Protein AF-A0A2E4PDM8-F1 (afdb_monomer_lite)

Sequence (137 aa):
MKTRAIQLFTAAFFLFAAHLYSQTIPKEELVFLTSSWEGERFEDGRPKISDDLVERAKHISVDDAWTVLKNEGYNNQFAGEWKMVNNNVVVGRAVTAMFMPSRPDVEKNIKDRGVNKQGRKGDPNSWPIDVLTTGDV

Radius of gyration: 21.05 Å; chains: 1; bounding box: 39×63×43 Å

Structure (mmCIF, N/CA/C/O backbone):
data_AF-A0A2E4PDM8-F1
#
_entry.id   AF-A0A2E4PDM8-F1
#
loop_
_atom_site.group_PDB
_atom_site.id
_atom_site.type_symbol
_atom_site.label_atom_id
_atom_site.label_alt_id
_atom_site.label_comp_id
_atom_site.label_asym_id
_atom_site.label_entity_id
_atom_site.label_seq_id
_atom_site.pdbx_PDB_ins_code
_atom_site.Cartn_x
_atom_site.Cartn_y
_atom_site.Cartn_z
_atom_site.occupancy
_atom_site.B_iso_or_equiv
_atom_site.auth_seq_id
_atom_site.auth_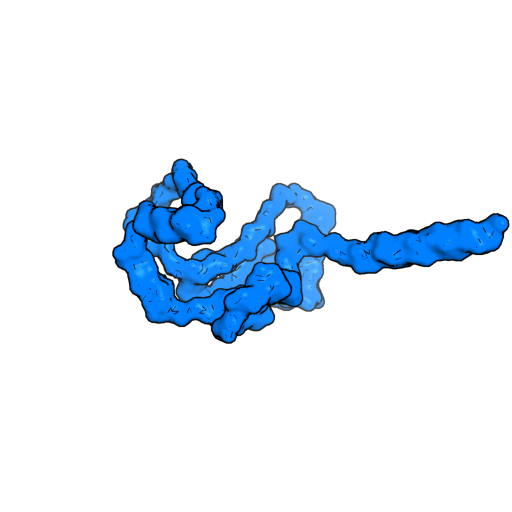comp_id
_atom_site.auth_asym_id
_atom_site.auth_atom_id
_atom_site.pdbx_PDB_model_num
ATOM 1 N N . MET A 1 1 ? 11.095 45.664 -21.773 1.00 60.66 1 MET A N 1
ATOM 2 C CA . MET A 1 1 ? 11.149 44.311 -22.386 1.00 60.66 1 MET A CA 1
ATOM 3 C C . MET A 1 1 ? 12.000 43.327 -21.582 1.00 60.66 1 MET A C 1
ATOM 5 O O . MET A 1 1 ? 11.502 42.250 -21.290 1.00 60.66 1 MET A O 1
ATOM 9 N N . LYS A 1 2 ? 13.222 43.687 -21.157 1.00 61.19 2 LYS A N 1
ATOM 10 C CA . LYS A 1 2 ? 14.133 42.786 -20.417 1.00 61.19 2 LYS A CA 1
ATOM 11 C C . LYS A 1 2 ? 13.565 42.244 -19.090 1.00 61.19 2 LYS A C 1
ATOM 13 O O . LYS A 1 2 ? 13.688 41.060 -18.819 1.00 61.19 2 LYS A O 1
ATOM 18 N N . THR A 1 3 ? 12.859 43.067 -18.314 1.00 65.81 3 THR A N 1
ATOM 19 C CA . THR A 1 3 ? 12.282 42.671 -17.012 1.00 65.81 3 THR A CA 1
ATOM 20 C C . THR A 1 3 ? 11.136 41.663 -17.137 1.00 65.81 3 THR A C 1
ATOM 22 O O . THR A 1 3 ? 11.065 40.726 -16.352 1.00 65.81 3 THR A O 1
ATOM 25 N N . ARG A 1 4 ? 10.285 41.798 -18.166 1.00 69.06 4 ARG A N 1
ATOM 26 C CA . ARG A 1 4 ? 9.209 40.830 -18.454 1.00 69.06 4 ARG A CA 1
ATOM 27 C C . ARG A 1 4 ? 9.766 39.488 -18.931 1.00 69.06 4 ARG A C 1
ATOM 29 O O . ARG A 1 4 ? 9.243 38.452 -18.550 1.00 69.06 4 ARG A O 1
ATOM 36 N N . ALA A 1 5 ? 10.841 39.506 -19.722 1.00 71.25 5 ALA A N 1
ATOM 37 C CA . ALA A 1 5 ? 11.514 38.288 -20.166 1.00 71.25 5 ALA A CA 1
ATOM 38 C C . ALA A 1 5 ? 12.150 37.524 -18.993 1.00 71.25 5 ALA A C 1
ATOM 40 O O . ALA A 1 5 ? 12.004 36.311 -18.919 1.00 71.25 5 ALA A O 1
ATOM 41 N N . ILE A 1 6 ? 12.777 38.230 -18.042 1.00 74.88 6 ILE A N 1
ATOM 42 C CA . ILE A 1 6 ? 13.327 37.619 -16.822 1.00 74.88 6 ILE A CA 1
ATOM 43 C C . ILE A 1 6 ? 12.203 37.022 -15.968 1.00 74.88 6 ILE A C 1
ATOM 45 O O . ILE A 1 6 ? 12.291 35.860 -15.606 1.00 74.88 6 ILE A O 1
ATOM 49 N N . GLN A 1 7 ? 11.114 37.761 -15.723 1.00 74.38 7 GLN A N 1
ATOM 50 C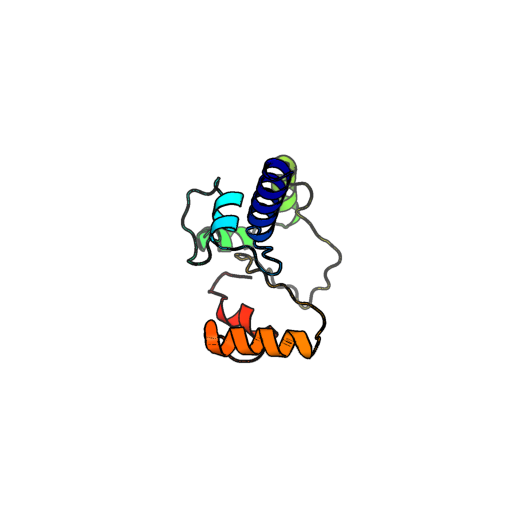 CA . GLN A 1 7 ? 9.966 37.257 -14.952 1.00 74.38 7 GLN A CA 1
ATOM 51 C C . GLN A 1 7 ? 9.333 36.002 -15.572 1.00 74.38 7 GLN A C 1
ATOM 53 O O . GLN A 1 7 ? 9.001 35.064 -14.850 1.00 74.38 7 GLN A O 1
ATOM 58 N N . LEU A 1 8 ? 9.207 35.958 -16.903 1.00 72.94 8 LEU A N 1
ATOM 59 C CA . LEU A 1 8 ? 8.714 34.781 -17.625 1.00 72.94 8 LEU A CA 1
ATOM 60 C C . LEU A 1 8 ? 9.682 33.594 -17.521 1.00 72.94 8 LEU A C 1
ATOM 62 O O . LEU A 1 8 ? 9.237 32.461 -17.355 1.00 72.94 8 LEU A O 1
ATOM 66 N N . PHE A 1 9 ? 10.992 33.844 -17.564 1.00 74.75 9 PHE A N 1
ATOM 67 C CA . PHE A 1 9 ? 12.011 32.803 -17.427 1.00 74.75 9 PHE A CA 1
ATOM 68 C C . PHE A 1 9 ? 12.046 32.218 -16.007 1.00 74.75 9 PHE A C 1
ATOM 70 O O . PHE A 1 9 ? 12.118 31.002 -15.840 1.00 74.75 9 PHE A O 1
ATOM 77 N N . THR A 1 10 ? 11.914 33.060 -14.977 1.00 73.00 10 THR A N 1
ATOM 78 C CA . THR A 1 10 ? 11.842 32.611 -13.580 1.00 73.00 10 THR A CA 1
AT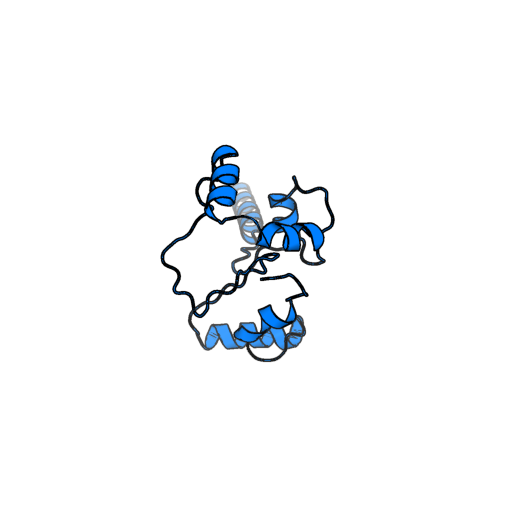OM 79 C C . THR A 1 10 ? 10.560 31.818 -13.313 1.00 73.00 10 THR A C 1
ATOM 81 O O . THR A 1 10 ? 10.618 30.768 -12.680 1.00 73.00 10 THR A O 1
ATOM 84 N N . ALA A 1 11 ? 9.409 32.258 -13.835 1.00 71.69 11 ALA A N 1
ATOM 85 C CA . ALA A 1 11 ? 8.147 31.522 -13.710 1.00 71.69 11 ALA A CA 1
ATOM 86 C C . ALA A 1 11 ? 8.199 30.146 -14.405 1.00 71.69 11 ALA A C 1
ATOM 88 O O . ALA A 1 11 ? 7.718 29.157 -13.855 1.00 71.69 11 ALA A O 1
ATOM 89 N N . ALA A 1 12 ? 8.840 30.061 -15.577 1.00 68.75 12 ALA A N 1
ATOM 90 C CA . ALA A 1 12 ? 9.055 28.796 -16.279 1.00 68.75 12 ALA A CA 1
ATOM 91 C C . ALA A 1 12 ? 9.978 27.836 -15.504 1.00 68.75 12 ALA A C 1
ATOM 93 O O . ALA A 1 12 ? 9.735 26.632 -15.500 1.00 68.75 12 ALA A O 1
ATOM 94 N N . PHE A 1 13 ? 10.992 28.355 -14.801 1.00 69.38 13 PHE A N 1
ATOM 95 C CA . PHE A 1 13 ? 11.878 27.548 -13.954 1.00 69.38 13 PHE A CA 1
ATOM 96 C C . PHE A 1 13 ? 11.140 26.930 -12.753 1.00 69.38 13 PHE A C 1
ATOM 98 O O . PHE A 1 13 ? 11.335 25.754 -12.453 1.00 69.38 13 PHE A O 1
ATOM 105 N N . PHE A 1 14 ? 10.230 27.676 -12.115 1.00 62.69 14 PHE A N 1
ATOM 106 C CA . PHE A 1 14 ? 9.394 27.145 -11.029 1.00 62.69 14 PHE A CA 1
ATOM 107 C C . PHE A 1 14 ? 8.376 26.099 -11.509 1.00 62.69 14 PHE A C 1
ATOM 109 O O . PHE A 1 14 ? 8.106 25.142 -10.787 1.00 62.69 14 PHE A O 1
ATOM 116 N N . LEU A 1 15 ? 7.857 26.226 -12.736 1.00 59.78 15 LEU A N 1
ATOM 117 C CA . LEU A 1 15 ? 6.967 25.223 -13.337 1.00 59.78 15 LEU A CA 1
ATOM 118 C C . LEU A 1 15 ? 7.698 23.923 -13.715 1.00 59.78 15 LEU A C 1
ATOM 120 O O . LEU A 1 15 ? 7.090 22.857 -13.687 1.00 59.78 15 LEU A O 1
ATOM 124 N N . PHE A 1 16 ? 8.998 23.987 -14.021 1.00 56.75 16 PHE A N 1
ATOM 125 C CA . PHE A 1 16 ? 9.810 22.807 -14.347 1.00 56.75 16 PHE A CA 1
ATOM 126 C C . PHE A 1 16 ? 10.259 22.006 -13.113 1.00 56.75 16 PHE A C 1
ATOM 128 O O . PHE A 1 16 ? 10.642 20.846 -13.239 1.00 56.75 16 PHE A O 1
ATOM 135 N N . ALA A 1 17 ? 10.207 22.605 -11.918 1.00 56.75 17 ALA A N 1
ATOM 136 C CA . ALA A 1 17 ? 10.580 21.946 -10.664 1.00 56.75 17 ALA A CA 1
ATOM 137 C C . ALA A 1 17 ? 9.471 21.040 -10.091 1.00 56.75 17 ALA A C 1
ATOM 139 O O . ALA A 1 17 ? 9.732 20.252 -9.177 1.00 56.75 17 ALA A O 1
ATOM 140 N N . ALA A 1 18 ? 8.248 21.121 -10.627 1.00 56.62 18 ALA A N 1
ATOM 141 C CA . ALA A 1 18 ? 7.137 20.272 -10.220 1.00 56.62 18 ALA A CA 1
ATOM 142 C C . ALA A 1 18 ? 7.354 18.838 -10.728 1.00 56.62 18 ALA A C 1
ATOM 144 O O . ALA A 1 18 ? 7.012 18.482 -11.856 1.00 56.62 18 ALA A O 1
ATOM 145 N N . HIS A 1 19 ? 7.942 18.000 -9.879 1.00 55.94 19 HIS A N 1
ATOM 146 C CA . HIS A 1 19 ? 8.023 16.566 -10.112 1.00 55.94 19 HIS A CA 1
ATOM 147 C C . HIS A 1 19 ? 6.609 15.984 -10.006 1.00 55.94 19 HIS A C 1
ATOM 149 O O . HIS A 1 19 ? 6.056 15.858 -8.917 1.00 55.94 19 HIS A O 1
ATOM 155 N N . LEU A 1 20 ? 6.001 15.645 -11.144 1.00 52.25 20 LEU A N 1
ATOM 156 C CA . LEU A 1 20 ? 4.755 14.885 -11.167 1.00 52.25 20 LEU A CA 1
ATOM 157 C C . LEU A 1 20 ? 5.066 13.418 -10.836 1.00 52.25 20 LEU A C 1
ATOM 159 O O . LEU A 1 20 ? 5.510 12.649 -11.692 1.00 52.25 20 LEU A O 1
ATOM 163 N N . TYR A 1 21 ? 4.833 13.021 -9.586 1.00 53.78 21 TYR A N 1
ATOM 164 C CA . TYR A 1 21 ? 4.900 11.625 -9.152 1.00 53.78 21 TYR A CA 1
ATOM 165 C C . TYR A 1 21 ? 3.635 10.895 -9.602 1.00 53.78 21 TYR A C 1
ATOM 167 O O . TYR A 1 21 ? 2.638 10.828 -8.896 1.00 53.78 21 TYR A O 1
ATOM 175 N N . SER A 1 22 ? 3.645 10.385 -10.831 1.00 53.41 22 SER A N 1
ATOM 176 C CA . SER A 1 22 ? 2.426 9.848 -11.447 1.00 53.41 22 SER A CA 1
ATOM 177 C C . SER A 1 22 ? 2.083 8.399 -11.068 1.00 53.41 22 SER A C 1
ATOM 179 O O . SER A 1 22 ? 1.080 7.906 -11.569 1.00 53.41 22 SER A O 1
ATOM 181 N N . GLN A 1 23 ? 2.865 7.669 -10.267 1.00 65.31 23 GLN A N 1
ATOM 182 C CA . GLN A 1 23 ? 2.658 6.208 -10.171 1.00 65.31 23 GLN A CA 1
ATOM 183 C C . GLN A 1 23 ? 2.612 5.639 -8.752 1.00 65.31 23 GLN A C 1
ATOM 185 O O . GLN A 1 23 ? 1.898 4.675 -8.504 1.00 65.31 23 GLN A O 1
ATOM 190 N N . THR A 1 24 ? 3.343 6.233 -7.817 1.00 71.62 24 THR A N 1
ATOM 191 C CA . THR A 1 24 ? 3.410 5.782 -6.425 1.00 71.62 24 THR A CA 1
ATOM 192 C C . THR A 1 24 ? 3.613 6.998 -5.539 1.00 71.62 24 THR A C 1
ATOM 194 O O . THR A 1 24 ? 4.392 7.8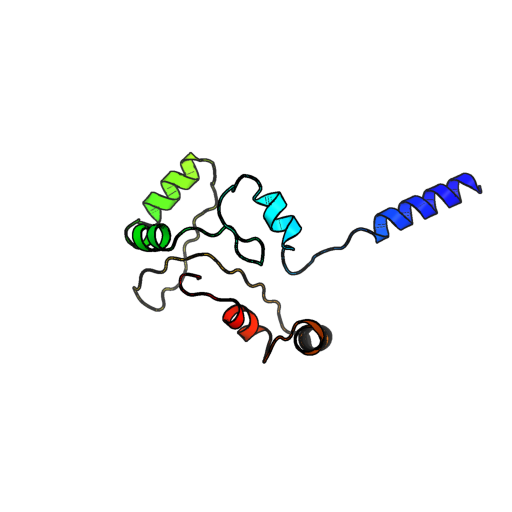81 -5.905 1.00 71.62 24 THR A O 1
ATOM 197 N N . ILE A 1 25 ? 2.946 7.039 -4.387 1.00 84.56 25 ILE A N 1
ATOM 198 C CA . ILE A 1 25 ? 3.162 8.092 -3.390 1.00 84.56 25 ILE A CA 1
ATOM 199 C C . ILE A 1 25 ? 4.602 7.943 -2.861 1.00 84.56 25 ILE A C 1
ATOM 201 O O . ILE A 1 25 ? 4.942 6.858 -2.383 1.00 84.56 25 ILE A O 1
ATOM 205 N N . PRO A 1 26 ? 5.474 8.965 -2.978 1.00 88.31 26 PRO A N 1
ATOM 206 C CA . PRO A 1 26 ? 6.806 8.929 -2.376 1.00 88.31 26 PRO A CA 1
ATOM 207 C C . PRO A 1 26 ? 6.730 8.775 -0.856 1.00 88.31 26 PRO A C 1
ATOM 209 O O . PRO A 1 26 ? 5.764 9.220 -0.237 1.00 88.31 26 PRO A O 1
ATOM 212 N N . LYS A 1 27 ? 7.773 8.212 -0.240 1.00 92.25 27 LYS A N 1
ATOM 213 C CA . LYS A 1 27 ? 7.851 8.043 1.218 1.00 92.25 27 LYS A CA 1
ATOM 214 C C . LYS A 1 27 ? 7.585 9.353 1.957 1.00 92.25 27 LYS A C 1
ATOM 216 O O . LYS A 1 27 ? 6.815 9.383 2.911 1.00 92.25 27 LYS A O 1
ATOM 221 N N . GLU A 1 28 ? 8.230 10.427 1.519 1.00 94.12 28 GLU A N 1
ATOM 222 C CA . GLU A 1 28 ? 8.162 11.742 2.154 1.00 94.12 28 GLU A CA 1
ATOM 223 C C . GLU A 1 28 ? 6.737 12.300 2.102 1.00 94.12 28 GLU A C 1
ATOM 225 O O . GLU A 1 28 ? 6.234 12.809 3.102 1.00 94.12 28 GLU A O 1
ATOM 230 N N . GLU A 1 29 ? 6.065 12.126 0.963 1.00 93.50 29 GLU A N 1
ATOM 231 C CA . GLU A 1 29 ? 4.672 12.530 0.768 1.00 93.50 29 GLU A CA 1
ATOM 232 C C . GLU A 1 29 ? 3.726 11.682 1.627 1.00 93.50 29 GLU A C 1
ATOM 234 O O . GLU A 1 29 ? 2.838 12.213 2.288 1.00 93.50 29 GLU A O 1
ATOM 239 N N . LEU A 1 30 ? 3.937 10.364 1.685 1.00 93.38 30 LEU A N 1
ATOM 240 C CA . LEU A 1 30 ? 3.126 9.471 2.510 1.00 93.38 30 LEU A CA 1
ATOM 241 C C . LEU A 1 30 ? 3.244 9.824 3.997 1.00 93.38 30 LEU A C 1
ATOM 243 O O . LEU A 1 30 ? 2.235 9.871 4.701 1.00 93.38 30 LEU A O 1
ATOM 247 N N . VAL A 1 31 ? 4.460 10.097 4.473 1.00 96.12 31 VAL A N 1
ATOM 248 C CA . VAL A 1 31 ? 4.708 10.539 5.852 1.00 96.12 31 VAL A CA 1
ATOM 249 C C . VAL A 1 31 ? 4.048 11.891 6.113 1.00 96.12 31 VAL A C 1
ATOM 251 O O . VAL A 1 31 ? 3.403 12.047 7.145 1.00 96.12 31 VAL A O 1
ATOM 254 N N . PHE A 1 32 ? 4.146 12.840 5.180 1.00 96.44 32 PHE A N 1
ATOM 255 C CA . PHE A 1 32 ? 3.494 14.144 5.294 1.00 96.44 32 PHE A CA 1
ATOM 256 C C . PHE A 1 32 ? 1.965 14.023 5.409 1.00 96.44 32 PHE A C 1
ATOM 258 O O . PHE A 1 32 ? 1.370 14.542 6.359 1.00 96.44 32 PHE A O 1
ATOM 265 N N . LEU A 1 33 ? 1.338 13.280 4.492 1.00 95.38 33 LEU A N 1
ATOM 266 C CA . LEU A 1 33 ? -0.114 13.077 4.448 1.00 95.38 33 LEU A CA 1
ATOM 267 C C . LEU A 1 33 ? -0.643 12.275 5.642 1.00 95.38 33 LEU A C 1
ATOM 269 O O . LEU A 1 33 ? -1.805 12.416 6.011 1.00 95.38 33 LEU A O 1
ATOM 273 N N . THR A 1 34 ? 0.202 11.447 6.257 1.00 95.12 34 THR A N 1
ATOM 274 C CA . THR A 1 34 ? -0.139 10.651 7.445 1.00 95.12 34 THR A CA 1
ATOM 275 C C . THR A 1 34 ? 0.581 11.140 8.700 1.00 95.12 34 THR A C 1
ATOM 277 O O . THR A 1 34 ? 0.850 10.349 9.602 1.00 95.12 34 THR A O 1
ATOM 280 N N . SER A 1 35 ? 0.900 12.435 8.773 1.00 97.12 35 SER A N 1
ATOM 281 C CA . SER A 1 35 ? 1.689 13.029 9.864 1.00 97.12 35 SER A CA 1
ATOM 282 C C . SER A 1 35 ? 1.063 12.882 11.250 1.00 97.12 35 SER A C 1
ATOM 284 O O . SER A 1 35 ? 1.793 12.905 12.227 1.00 97.12 35 SER A O 1
ATOM 286 N N . SER A 1 36 ? -0.248 12.649 11.355 1.00 96.50 36 SER A N 1
ATOM 287 C CA . SER A 1 36 ? -0.916 12.366 12.634 1.00 96.50 36 SER A CA 1
ATOM 288 C C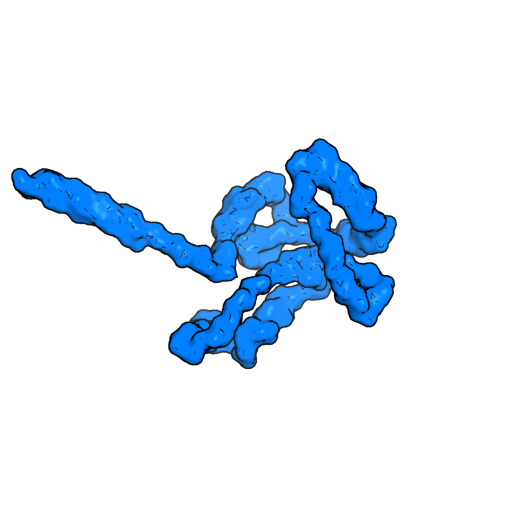 . SER A 1 36 ? -0.544 11.010 13.251 1.00 96.50 36 SER A C 1
ATOM 290 O O . SER A 1 36 ? -0.928 10.725 14.384 1.00 96.50 36 SER A O 1
ATOM 292 N N . TRP A 1 37 ? 0.130 10.129 12.504 1.00 97.12 37 TRP A N 1
ATOM 293 C CA . TRP A 1 37 ? 0.626 8.858 13.020 1.00 97.12 37 TRP A CA 1
ATOM 294 C C . TRP A 1 37 ? 2.034 9.012 13.603 1.00 97.12 37 TRP A C 1
ATOM 296 O O . TRP A 1 37 ? 3.006 9.196 12.864 1.00 97.12 37 TRP A O 1
ATOM 306 N N . GLU A 1 38 ? 2.121 8.835 14.922 1.00 96.25 38 GLU A N 1
ATOM 307 C CA . GLU A 1 38 ? 3.340 8.965 15.738 1.00 96.25 38 GLU A CA 1
ATOM 308 C C . GLU A 1 38 ? 4.011 7.613 16.068 1.00 96.25 38 GLU A C 1
ATOM 310 O O . GLU A 1 38 ? 5.000 7.557 16.796 1.00 96.25 38 GLU A O 1
ATOM 315 N N . GLY A 1 39 ? 3.452 6.498 15.584 1.00 96.06 39 GLY A N 1
ATOM 316 C CA . GLY A 1 39 ? 3.977 5.151 15.825 1.00 96.06 39 GLY A CA 1
ATOM 317 C C . GLY A 1 39 ? 5.116 4.751 14.881 1.00 96.06 39 GLY A C 1
ATOM 318 O O . GLY A 1 39 ? 5.562 5.523 14.030 1.00 96.06 39 GLY A O 1
ATOM 319 N N . GLU A 1 40 ? 5.551 3.491 14.982 1.00 96.62 40 GLU A N 1
ATOM 320 C CA . GLU A 1 40 ? 6.547 2.916 14.069 1.00 96.62 40 GLU A CA 1
ATOM 321 C C . GLU A 1 40 ? 6.056 2.974 12.608 1.00 96.62 40 GLU A C 1
ATOM 323 O O . GLU A 1 40 ? 4.852 2.967 12.324 1.00 96.62 40 GLU A O 1
ATOM 328 N N . ARG A 1 41 ? 6.996 3.035 11.662 1.00 96.50 41 ARG A N 1
ATOM 329 C CA . ARG A 1 41 ? 6.740 3.001 10.219 1.00 96.50 41 ARG A CA 1
ATOM 330 C C . ARG A 1 41 ? 7.682 2.019 9.542 1.00 96.50 41 ARG A C 1
ATOM 332 O O . ARG A 1 41 ? 8.802 1.810 10.004 1.00 96.50 41 ARG A O 1
ATOM 339 N N . PHE A 1 42 ? 7.238 1.454 8.428 1.00 94.75 42 PHE A N 1
ATOM 340 C CA . PHE A 1 42 ? 8.116 0.708 7.533 1.00 94.75 42 PHE A CA 1
ATOM 341 C C . PHE A 1 42 ? 9.111 1.644 6.833 1.00 94.75 42 PHE A C 1
ATOM 343 O O . PHE A 1 42 ? 8.958 2.870 6.834 1.00 94.75 42 PHE A O 1
ATOM 350 N N . GLU A 1 43 ? 10.136 1.069 6.199 1.00 92.94 43 GLU A N 1
ATOM 351 C CA . GLU A 1 43 ? 11.151 1.844 5.475 1.00 92.94 43 GLU A CA 1
ATOM 352 C C . GLU A 1 43 ? 10.556 2.696 4.344 1.00 92.94 43 GLU A C 1
ATOM 354 O O . GLU A 1 43 ? 11.096 3.764 4.052 1.00 92.94 43 GLU A O 1
ATOM 359 N N . ASP A 1 44 ? 9.426 2.268 3.771 1.00 90.69 44 ASP A N 1
ATOM 360 C CA . ASP A 1 44 ? 8.657 2.966 2.731 1.00 90.69 44 ASP A CA 1
ATOM 361 C C . ASP A 1 44 ? 7.777 4.120 3.262 1.00 90.69 44 ASP A C 1
ATOM 363 O O . ASP A 1 44 ? 7.201 4.867 2.475 1.00 90.69 44 ASP A O 1
ATOM 367 N N . GLY A 1 45 ? 7.697 4.306 4.586 1.00 93.94 45 GLY A N 1
ATOM 368 C CA . GLY A 1 45 ? 6.914 5.355 5.243 1.00 93.94 45 GLY A CA 1
ATOM 369 C C . GLY A 1 45 ? 5.494 4.955 5.655 1.00 93.94 45 GLY A C 1
ATOM 370 O O . GLY A 1 45 ? 4.844 5.735 6.363 1.00 93.94 45 GLY A O 1
ATOM 371 N N . ARG A 1 46 ? 5.008 3.760 5.286 1.00 94.25 46 ARG A N 1
ATOM 372 C CA . ARG A 1 46 ? 3.684 3.285 5.717 1.00 94.25 46 ARG A CA 1
ATOM 373 C C . ARG A 1 46 ? 3.622 3.162 7.246 1.00 94.25 46 ARG A C 1
ATOM 375 O O . ARG A 1 46 ? 4.560 2.623 7.844 1.00 94.25 46 ARG A O 1
ATOM 382 N N . PRO A 1 47 ? 2.525 3.607 7.890 1.00 95.69 47 PRO A N 1
ATOM 383 C CA . PRO A 1 47 ? 2.251 3.304 9.292 1.00 95.69 47 PRO A CA 1
ATOM 384 C C . PRO A 1 47 ? 2.355 1.803 9.586 1.00 95.69 47 PRO A C 1
ATOM 386 O O . PRO A 1 47 ? 1.768 0.983 8.878 1.00 95.69 47 PRO A O 1
ATOM 389 N N . LYS A 1 48 ? 3.092 1.441 10.639 1.00 95.44 48 LYS A N 1
ATOM 390 C CA . LYS A 1 48 ? 3.265 0.055 11.075 1.00 95.44 48 LYS A CA 1
ATOM 391 C C . LYS A 1 48 ? 2.481 -0.183 12.361 1.00 95.44 48 LYS A C 1
ATOM 393 O O . LYS A 1 48 ? 2.918 0.168 13.454 1.00 95.44 48 LYS A O 1
ATOM 398 N N . ILE A 1 49 ? 1.304 -0.783 12.211 1.00 94.31 49 ILE A N 1
ATOM 399 C CA . ILE A 1 49 ? 0.513 -1.305 13.332 1.00 94.31 49 ILE A CA 1
ATOM 400 C C . ILE A 1 49 ? 1.086 -2.649 13.796 1.00 94.31 49 ILE A C 1
ATOM 402 O O . ILE A 1 49 ? 1.650 -3.394 12.992 1.00 94.31 49 ILE A O 1
ATOM 406 N N . SER A 1 50 ? 0.952 -2.959 15.086 1.00 95.31 50 SER A N 1
ATOM 407 C CA . SER A 1 50 ? 1.447 -4.217 15.649 1.00 95.31 50 SER A CA 1
ATOM 408 C C . SER A 1 50 ? 0.658 -5.423 15.135 1.00 95.31 50 SER A C 1
ATOM 410 O O . SER A 1 50 ? -0.544 -5.336 14.879 1.00 95.31 50 SER A O 1
ATOM 412 N N . ASP A 1 51 ? 1.324 -6.576 15.054 1.00 95.81 51 ASP A N 1
ATOM 413 C CA . ASP A 1 51 ? 0.683 -7.823 14.620 1.00 95.81 51 ASP A CA 1
ATOM 414 C C . ASP A 1 51 ? -0.442 -8.268 15.573 1.00 95.81 51 ASP A C 1
ATOM 416 O O . ASP A 1 51 ? -1.426 -8.842 15.120 1.00 95.81 51 ASP A O 1
ATOM 420 N N . ASP A 1 52 ? -0.362 -7.930 16.868 1.00 96.44 52 ASP A N 1
ATOM 421 C CA . ASP A 1 52 ? -1.452 -8.157 17.835 1.00 96.44 52 ASP A CA 1
ATOM 422 C C . ASP A 1 52 ? -2.756 -7.455 17.419 1.00 96.44 52 ASP A C 1
ATOM 424 O O . ASP A 1 52 ? -3.832 -8.054 17.450 1.00 96.44 52 ASP A O 1
ATOM 428 N N . LEU A 1 53 ? -2.671 -6.193 16.981 1.00 95.69 53 LEU A N 1
ATOM 429 C CA . LEU A 1 53 ? -3.846 -5.449 16.522 1.00 95.69 53 LEU A CA 1
ATOM 430 C C . LEU A 1 53 ? -4.420 -6.048 15.237 1.00 95.69 53 LEU A C 1
ATOM 432 O O . LEU A 1 53 ? -5.640 -6.144 15.103 1.00 95.69 53 LEU A O 1
ATOM 436 N N . VAL A 1 54 ? -3.549 -6.479 14.319 1.00 95.81 54 VAL A N 1
ATOM 437 C CA . VAL A 1 54 ? -3.950 -7.161 13.079 1.00 95.81 54 VAL A CA 1
ATOM 438 C C . VAL A 1 54 ? -4.677 -8.471 13.392 1.00 95.81 54 VAL A C 1
ATOM 440 O O . VAL A 1 54 ? -5.730 -8.738 12.817 1.00 95.81 54 VAL A O 1
ATOM 443 N N . GLU A 1 55 ? -4.165 -9.268 14.333 1.00 96.25 55 GLU A N 1
ATOM 444 C CA . GLU A 1 55 ? -4.780 -10.541 14.717 1.00 96.25 55 GLU A CA 1
ATOM 445 C C . GLU A 1 55 ? -6.158 -10.333 15.348 1.00 96.25 55 GLU A C 1
ATOM 447 O O . GLU A 1 55 ? -7.133 -10.974 14.958 1.00 96.25 55 GLU A O 1
ATOM 452 N N . ARG A 1 56 ? -6.271 -9.374 16.271 1.00 96.88 56 ARG A N 1
ATOM 453 C CA . ARG A 1 56 ? -7.542 -9.039 16.927 1.00 96.88 56 ARG A CA 1
ATOM 454 C C . ARG A 1 56 ? -8.596 -8.547 15.940 1.00 96.88 56 ARG A C 1
ATOM 456 O O . ARG A 1 56 ? -9.779 -8.835 16.124 1.00 96.88 56 ARG A O 1
ATOM 463 N N . ALA A 1 57 ? -8.182 -7.846 14.886 1.00 95.88 57 ALA A N 1
ATOM 464 C CA . ALA A 1 57 ? -9.089 -7.349 13.860 1.00 95.88 57 ALA A CA 1
ATOM 465 C C . ALA A 1 57 ? -9.777 -8.469 13.054 1.00 95.88 57 ALA A C 1
ATOM 467 O O . ALA A 1 57 ? -10.862 -8.238 12.528 1.00 95.88 57 ALA A O 1
ATOM 468 N N . LYS A 1 58 ? -9.253 -9.705 13.042 1.00 95.56 58 LYS A N 1
ATOM 469 C CA . LYS A 1 58 ? -9.947 -10.868 12.444 1.00 95.56 58 LYS A CA 1
ATOM 470 C C . LYS A 1 58 ? -11.276 -11.205 13.120 1.00 95.56 58 LYS A C 1
ATOM 472 O O . LYS A 1 58 ? -12.107 -11.889 12.527 1.00 95.56 58 LYS A O 1
ATOM 477 N N . HIS A 1 59 ? -11.466 -10.762 14.359 1.00 96.44 59 HIS A N 1
ATOM 478 C CA . HIS A 1 59 ? -12.685 -10.989 15.131 1.00 96.44 59 HIS A CA 1
ATOM 479 C C . HIS A 1 59 ? -13.691 -9.835 15.023 1.00 96.44 59 HIS A C 1
ATOM 481 O O . HIS A 1 59 ? -14.727 -9.876 15.682 1.00 96.44 59 HIS A O 1
ATOM 487 N N . ILE A 1 60 ? -13.393 -8.808 14.222 1.00 96.12 60 ILE A N 1
ATOM 488 C CA . ILE A 1 60 ? -14.252 -7.640 14.025 1.00 96.12 60 ILE A CA 1
ATOM 489 C C . ILE A 1 60 ? -15.041 -7.830 12.729 1.00 96.12 60 ILE A C 1
ATOM 491 O O . ILE A 1 60 ? -14.471 -8.164 11.689 1.00 96.12 60 ILE A O 1
ATOM 495 N N . SER A 1 61 ? -16.357 -7.615 12.778 1.00 94.62 61 SER A N 1
ATOM 496 C CA . SER A 1 61 ? -17.167 -7.619 11.562 1.00 94.62 61 SER A CA 1
ATOM 497 C C . SER A 1 61 ? -16.872 -6.371 10.719 1.00 94.62 61 SER A C 1
ATOM 499 O O . SER A 1 61 ? -16.591 -5.294 11.248 1.00 94.62 61 SER A O 1
ATOM 501 N N . VAL A 1 62 ? -16.946 -6.495 9.390 1.00 93.56 62 VAL A N 1
ATOM 502 C CA . VAL A 1 62 ? -16.726 -5.350 8.487 1.00 93.56 62 VAL A CA 1
ATOM 503 C C . VAL A 1 62 ? -17.736 -4.225 8.761 1.00 93.56 62 VAL A C 1
ATOM 505 O O . VAL A 1 62 ? -17.369 -3.054 8.693 1.00 93.56 62 VAL A O 1
ATOM 508 N N . ASP A 1 63 ? -18.968 -4.567 9.148 1.00 93.69 63 ASP A N 1
ATOM 509 C CA . ASP A 1 63 ? -20.026 -3.604 9.476 1.00 93.69 63 ASP A CA 1
ATOM 510 C C . ASP A 1 63 ? -19.723 -2.807 10.757 1.00 93.69 63 ASP A C 1
ATOM 512 O O . ASP A 1 63 ? -19.933 -1.589 10.794 1.00 93.69 63 ASP A O 1
ATOM 516 N N . ASP A 1 64 ? -19.178 -3.460 11.791 1.00 95.94 64 ASP A N 1
ATOM 517 C CA . ASP A 1 64 ? -18.755 -2.785 13.025 1.00 95.94 64 ASP A CA 1
ATOM 518 C C . ASP A 1 64 ? -17.591 -1.827 12.745 1.00 95.94 64 ASP A C 1
ATOM 520 O O . ASP A 1 64 ? -17.625 -0.661 13.150 1.00 95.94 64 ASP A O 1
ATOM 524 N N . ALA A 1 65 ? -16.583 -2.293 11.997 1.00 95.69 65 ALA A N 1
ATOM 525 C CA . ALA A 1 65 ? -15.442 -1.469 11.601 1.00 95.69 65 ALA A CA 1
ATOM 526 C C . ALA A 1 65 ? -15.885 -0.253 10.768 1.00 95.69 65 ALA A C 1
ATOM 528 O O . ALA A 1 65 ? -15.465 0.876 11.037 1.00 95.69 65 ALA A O 1
ATOM 529 N N . TRP A 1 66 ? -16.780 -0.461 9.798 1.00 96.19 66 TRP A N 1
ATOM 530 C CA . TRP A 1 66 ? -17.347 0.609 8.980 1.00 96.19 66 TRP A CA 1
ATOM 531 C C . TRP A 1 66 ? -18.132 1.625 9.816 1.00 96.19 66 TRP A C 1
ATOM 533 O O . TRP A 1 66 ? -17.976 2.830 9.613 1.00 96.19 66 TRP A O 1
ATOM 543 N N . THR A 1 67 ? -18.932 1.166 10.781 1.00 96.62 67 THR A N 1
ATOM 544 C CA . THR A 1 67 ? -19.725 2.045 11.654 1.00 96.62 67 THR A CA 1
ATOM 545 C C . THR A 1 67 ? -18.832 2.978 12.471 1.00 96.62 67 THR A C 1
ATOM 547 O O . THR A 1 67 ? -19.091 4.181 12.523 1.00 96.62 67 THR A O 1
ATOM 550 N N . VAL A 1 68 ? -17.751 2.454 13.061 1.00 97.19 68 VAL A N 1
ATOM 551 C CA . VAL A 1 68 ? -16.772 3.267 13.802 1.00 97.19 68 VAL A CA 1
ATOM 552 C C . VAL A 1 68 ? -16.128 4.307 12.883 1.00 97.19 68 VAL A C 1
ATOM 554 O O . VAL A 1 68 ? -16.152 5.495 13.193 1.00 97.19 68 VAL A O 1
ATOM 557 N N . LEU A 1 69 ? -15.621 3.888 11.720 1.00 97.12 69 LEU A N 1
ATOM 558 C CA . LEU A 1 69 ? -14.963 4.787 10.765 1.00 97.12 69 LEU A CA 1
ATOM 559 C C . LEU A 1 69 ? -15.898 5.893 10.261 1.00 97.12 69 LEU A C 1
ATOM 561 O O . LEU A 1 69 ? -15.500 7.054 10.170 1.00 97.12 69 LEU A O 1
ATOM 565 N N . LYS A 1 70 ? -17.157 5.557 9.979 1.00 97.00 70 LYS A N 1
ATOM 566 C CA . LYS A 1 70 ? -18.170 6.523 9.551 1.00 97.00 70 LYS A CA 1
ATOM 567 C C . LYS A 1 70 ? -18.462 7.566 10.632 1.00 97.00 70 LYS A C 1
ATOM 569 O O . LYS A 1 70 ? -18.579 8.745 10.303 1.00 97.00 70 LYS A O 1
ATOM 574 N N . ASN A 1 71 ? -18.554 7.157 11.898 1.00 97.81 71 ASN A N 1
ATOM 575 C CA . ASN A 1 71 ? -18.775 8.076 13.021 1.00 97.81 71 ASN A CA 1
ATOM 576 C C . ASN A 1 71 ? -17.603 9.054 13.213 1.00 97.81 71 ASN A C 1
ATOM 578 O O . ASN A 1 71 ? -17.828 10.200 13.590 1.00 97.81 71 ASN A O 1
ATOM 582 N N . GLU A 1 72 ? -16.384 8.635 12.866 1.00 97.25 72 GLU A N 1
ATOM 583 C CA . GLU A 1 72 ? -15.177 9.476 12.837 1.00 97.25 72 GLU A CA 1
ATOM 584 C C . GLU A 1 72 ? -15.051 10.326 11.549 1.00 97.25 72 GLU A C 1
ATOM 586 O O . GLU A 1 72 ? -14.050 11.006 11.331 1.00 97.25 72 GLU A O 1
ATOM 591 N N . GLY A 1 73 ? -16.059 10.306 10.668 1.00 97.75 73 GLY A N 1
ATOM 592 C CA . GLY A 1 73 ? -16.108 11.113 9.443 1.00 97.75 73 GLY A CA 1
ATOM 593 C C . GLY A 1 73 ? -15.504 10.454 8.198 1.00 97.75 73 GLY A C 1
ATOM 594 O O . GLY A 1 73 ? -15.525 11.048 7.115 1.00 97.75 73 GLY A O 1
ATOM 595 N N . TYR A 1 74 ? -15.021 9.212 8.290 1.00 97.00 74 TYR A N 1
ATOM 596 C CA . TYR A 1 74 ? -14.498 8.459 7.150 1.00 97.00 74 TYR A CA 1
ATOM 597 C C . TYR A 1 74 ? -15.633 7.750 6.395 1.00 97.00 74 TYR A C 1
ATOM 599 O O . TYR A 1 74 ? -15.900 6.564 6.572 1.00 97.00 74 TYR A O 1
ATOM 607 N N . ASN A 1 75 ? -16.313 8.486 5.515 1.00 95.62 75 ASN A N 1
ATOM 608 C CA . ASN A 1 75 ? -17.552 8.015 4.878 1.00 95.62 75 ASN A CA 1
ATOM 609 C C . ASN A 1 75 ? -17.372 6.907 3.819 1.00 95.62 75 ASN A C 1
ATOM 611 O O . ASN A 1 75 ? -18.282 6.107 3.615 1.00 95.62 75 ASN A O 1
ATOM 615 N N . ASN A 1 76 ? -16.213 6.842 3.155 1.00 95.31 76 ASN A N 1
ATOM 616 C CA . ASN A 1 76 ? -15.983 5.992 1.976 1.00 95.31 76 ASN A CA 1
ATOM 617 C C . ASN A 1 76 ? -15.046 4.807 2.275 1.00 95.31 76 ASN A C 1
ATOM 619 O O . ASN A 1 76 ? -14.086 4.581 1.545 1.00 95.31 76 ASN A O 1
ATOM 623 N N . GLN A 1 77 ? -15.295 4.086 3.373 1.00 95.31 77 GLN A N 1
ATOM 624 C CA . GLN A 1 77 ? -14.430 2.994 3.861 1.00 95.31 77 GLN A CA 1
ATOM 625 C C . GLN A 1 77 ? -14.999 1.588 3.623 1.00 95.31 77 GLN A C 1
ATOM 627 O O . GLN A 1 77 ? -14.497 0.612 4.170 1.00 95.31 77 GLN A O 1
ATOM 632 N N . PHE A 1 78 ? -16.055 1.473 2.817 1.00 93.69 78 PHE A N 1
ATOM 633 C CA . PHE A 1 78 ? -16.665 0.196 2.465 1.00 93.69 78 PHE A CA 1
ATOM 634 C C . PHE A 1 78 ? -16.886 0.109 0.957 1.00 93.69 78 PHE A C 1
ATOM 636 O O . PHE A 1 78 ? -17.380 1.052 0.337 1.00 93.69 78 PHE A O 1
ATOM 643 N N . ALA A 1 79 ? -16.543 -1.042 0.382 1.00 91.56 79 ALA A N 1
ATOM 644 C CA . ALA A 1 79 ? -16.818 -1.385 -1.004 1.00 91.56 79 ALA A CA 1
ATOM 645 C C . ALA A 1 79 ? -17.450 -2.781 -1.053 1.00 91.56 79 ALA A C 1
ATOM 647 O O . ALA A 1 79 ? -16.848 -3.754 -0.602 1.00 91.56 79 ALA A O 1
ATOM 648 N N . GLY A 1 80 ? -18.667 -2.861 -1.591 1.00 88.81 80 GLY A N 1
ATOM 649 C CA . GLY A 1 80 ? -19.385 -4.117 -1.796 1.00 88.81 80 GLY A CA 1
ATOM 650 C C . GLY A 1 80 ? -19.044 -4.795 -3.127 1.00 88.81 80 GLY A C 1
ATOM 651 O O . GLY A 1 80 ? -18.107 -4.410 -3.817 1.00 88.81 80 GLY A O 1
ATOM 652 N N . GLU A 1 81 ? -19.838 -5.808 -3.484 1.00 91.62 81 GLU A N 1
ATOM 653 C CA . GLU A 1 81 ? -19.841 -6.479 -4.802 1.00 91.62 81 GLU A CA 1
ATOM 654 C C . GLU A 1 81 ? -18.560 -7.243 -5.192 1.00 91.62 81 GLU A C 1
ATOM 656 O O . GLU A 1 81 ? -18.429 -7.730 -6.320 1.00 91.62 81 GLU A O 1
ATOM 661 N N . TRP A 1 82 ? -17.640 -7.441 -4.248 1.00 91.12 82 TRP A N 1
ATOM 662 C CA . TRP A 1 82 ? -16.496 -8.328 -4.435 1.00 91.12 82 TRP A CA 1
ATOM 663 C C . TRP A 1 82 ? -16.939 -9.789 -4.531 1.00 91.12 82 TRP A C 1
ATOM 665 O O . TRP A 1 82 ? -17.736 -10.282 -3.730 1.00 91.12 82 TRP A O 1
ATOM 675 N N . LYS A 1 83 ? -16.385 -10.515 -5.507 1.00 93.88 83 LYS A N 1
ATOM 676 C CA . LYS A 1 83 ? -16.584 -11.962 -5.630 1.00 93.88 83 LYS A CA 1
ATOM 677 C C . LYS A 1 83 ? -15.543 -12.691 -4.793 1.00 93.88 83 LYS A C 1
ATOM 679 O O . LYS A 1 83 ? -14.350 -12.620 -5.072 1.00 93.88 83 LYS A O 1
ATOM 684 N N . MET A 1 84 ? -16.022 -13.413 -3.792 1.00 92.69 84 MET A N 1
ATOM 685 C CA . MET A 1 84 ? -15.194 -14.223 -2.907 1.00 92.69 84 MET A CA 1
ATOM 686 C C . MET A 1 84 ? -14.738 -15.499 -3.625 1.00 92.69 84 MET A C 1
ATOM 688 O O . MET A 1 84 ? -15.548 -16.199 -4.231 1.00 92.69 84 MET A O 1
ATOM 692 N N . VAL A 1 85 ? -13.444 -15.817 -3.538 1.00 95.38 85 VAL A N 1
ATOM 693 C CA . VAL A 1 85 ? -12.897 -17.102 -4.018 1.00 95.38 85 VAL A CA 1
ATOM 694 C C . VAL A 1 85 ? -13.049 -18.198 -2.951 1.00 95.38 85 VAL A C 1
ATOM 696 O O . VAL A 1 85 ? -13.163 -19.375 -3.281 1.00 95.38 85 VAL A O 1
ATOM 699 N N . ASN A 1 86 ? -13.061 -17.822 -1.669 1.00 95.19 86 ASN A N 1
ATOM 700 C CA . ASN A 1 86 ? -13.275 -18.698 -0.515 1.00 95.19 86 ASN A CA 1
ATOM 701 C C . ASN A 1 86 ? -13.853 -17.888 0.666 1.00 95.19 86 ASN A C 1
ATOM 703 O O . ASN A 1 86 ? -14.046 -16.683 0.542 1.00 95.19 86 ASN A O 1
ATOM 707 N N . ASN A 1 87 ? -14.106 -18.545 1.802 1.00 93.31 87 ASN A N 1
ATOM 708 C CA . ASN A 1 87 ? -14.708 -17.933 2.996 1.00 93.31 87 ASN A CA 1
ATOM 709 C C . ASN A 1 87 ? -13.683 -17.547 4.078 1.00 93.31 87 ASN A C 1
ATOM 711 O O . ASN A 1 87 ? -14.049 -17.397 5.243 1.00 93.31 87 ASN A O 1
ATOM 715 N N . ASN A 1 88 ? -12.398 -17.439 3.735 1.00 93.19 88 ASN A N 1
ATOM 716 C CA . ASN A 1 88 ? -11.378 -17.080 4.713 1.00 93.19 88 ASN A CA 1
ATOM 717 C C . ASN A 1 88 ? -11.450 -15.582 5.022 1.00 93.19 88 ASN A C 1
ATOM 719 O O . ASN A 1 88 ? -11.553 -14.754 4.119 1.00 93.19 88 ASN A O 1
ATOM 723 N N . VAL A 1 89 ? -11.349 -15.238 6.305 1.00 92.75 89 VAL A N 1
ATOM 724 C CA . VAL A 1 89 ? -11.222 -13.845 6.745 1.00 92.75 89 VAL A CA 1
ATOM 725 C C . VAL A 1 89 ? -9.821 -13.342 6.399 1.00 92.75 89 VAL A C 1
ATOM 727 O O . VAL A 1 89 ? -8.827 -13.989 6.733 1.00 92.75 89 VAL A O 1
ATOM 730 N N . VAL A 1 90 ? -9.748 -12.185 5.743 1.00 94.19 90 VAL A N 1
ATOM 731 C CA . VAL A 1 90 ? -8.494 -11.533 5.348 1.00 94.19 90 VAL A CA 1
ATOM 732 C C . VAL A 1 90 ? -8.391 -10.196 6.067 1.00 94.19 90 VAL A C 1
ATOM 734 O O . VAL A 1 90 ? -9.261 -9.342 5.928 1.00 94.19 90 VAL A O 1
ATOM 737 N N . VAL A 1 91 ? -7.319 -10.027 6.837 1.00 96.06 91 VAL A N 1
ATOM 738 C CA . VAL A 1 91 ? -6.986 -8.794 7.553 1.00 96.06 91 VAL A CA 1
ATOM 739 C C . VAL A 1 91 ? -5.479 -8.604 7.473 1.00 96.06 91 VAL A C 1
ATOM 741 O O . VAL A 1 91 ? -4.729 -9.566 7.637 1.00 96.06 91 VAL A O 1
ATOM 744 N N . GLY A 1 92 ? -5.038 -7.371 7.241 1.00 96.19 92 GLY A N 1
ATOM 745 C CA . GLY A 1 92 ? -3.622 -7.042 7.247 1.00 96.19 92 GLY A CA 1
ATOM 746 C C . GLY A 1 92 ? -3.341 -5.580 6.957 1.00 96.19 92 GLY A C 1
ATOM 747 O O . GLY A 1 92 ? -4.238 -4.752 6.789 1.00 96.19 92 GLY A O 1
ATOM 748 N N . ARG A 1 93 ? -2.050 -5.275 6.906 1.00 96.12 93 ARG A N 1
ATOM 749 C CA . ARG A 1 93 ? -1.507 -3.962 6.569 1.00 96.12 93 ARG A CA 1
ATOM 750 C C . ARG A 1 93 ? -1.454 -3.796 5.051 1.00 96.12 93 ARG A C 1
ATOM 752 O O . ARG A 1 93 ? -0.634 -4.423 4.394 1.00 96.12 93 ARG A O 1
ATOM 759 N N . ALA A 1 94 ? -2.283 -2.916 4.499 1.00 93.81 94 ALA A N 1
ATOM 760 C CA . ALA A 1 94 ? -2.439 -2.780 3.050 1.00 93.81 94 ALA A CA 1
ATOM 761 C C . ALA A 1 94 ? -1.149 -2.358 2.320 1.00 93.81 94 ALA A C 1
ATOM 763 O O . ALA A 1 94 ? -0.657 -1.240 2.518 1.00 93.81 94 ALA A O 1
ATOM 764 N N . VAL A 1 95 ? -0.631 -3.213 1.439 1.00 93.25 95 VAL A N 1
ATOM 765 C CA . VAL A 1 95 ? 0.397 -2.876 0.447 1.00 93.25 95 VAL A CA 1
ATOM 766 C C . VAL A 1 95 ? -0.307 -2.567 -0.867 1.00 93.25 95 VAL A C 1
ATOM 768 O O . VAL A 1 95 ? -0.904 -3.428 -1.506 1.00 93.25 95 VAL A O 1
ATOM 771 N N . THR A 1 96 ? -0.258 -1.306 -1.289 1.00 91.12 96 THR A N 1
ATOM 772 C CA . THR A 1 96 ? -0.963 -0.873 -2.494 1.00 91.12 96 THR A CA 1
ATOM 773 C C . THR A 1 96 ? -0.081 -1.017 -3.729 1.00 91.12 96 THR A C 1
ATOM 775 O O . THR A 1 96 ? 1.099 -0.667 -3.738 1.00 91.12 96 THR A O 1
ATOM 778 N N . ALA A 1 97 ? -0.676 -1.524 -4.805 1.00 90.25 97 ALA A N 1
ATOM 779 C CA . ALA A 1 97 ? -0.053 -1.616 -6.115 1.00 90.25 97 ALA A CA 1
ATOM 780 C C . ALA A 1 97 ? -0.970 -0.985 -7.161 1.00 90.25 97 ALA A C 1
ATOM 782 O O . ALA A 1 97 ? -2.193 -1.096 -7.079 1.00 90.25 97 ALA A O 1
ATOM 783 N N . MET A 1 98 ? -0.372 -0.337 -8.158 1.00 89.00 98 MET A N 1
ATOM 784 C CA . MET A 1 98 ? -1.101 0.229 -9.285 1.00 89.00 98 MET A CA 1
ATOM 785 C C . MET A 1 98 ? -0.660 -0.451 -10.572 1.00 89.00 98 MET A C 1
ATOM 787 O O . MET A 1 98 ? 0.531 -0.577 -10.853 1.00 89.00 98 MET A O 1
ATOM 791 N N . PHE A 1 99 ? -1.645 -0.858 -11.364 1.00 88.88 99 PHE A N 1
ATOM 792 C CA . PHE A 1 99 ? -1.436 -1.463 -12.668 1.00 88.88 99 PHE A CA 1
ATOM 793 C C . PHE A 1 99 ? -2.079 -0.607 -13.750 1.00 88.88 99 PHE A C 1
ATOM 795 O O . PHE A 1 99 ? -3.093 0.052 -13.532 1.00 88.88 99 PHE A O 1
ATOM 802 N N . MET A 1 100 ? -1.487 -0.650 -14.937 1.00 89.44 100 MET A N 1
ATOM 803 C CA . MET A 1 100 ? -2.026 -0.035 -16.143 1.00 89.44 100 MET A CA 1
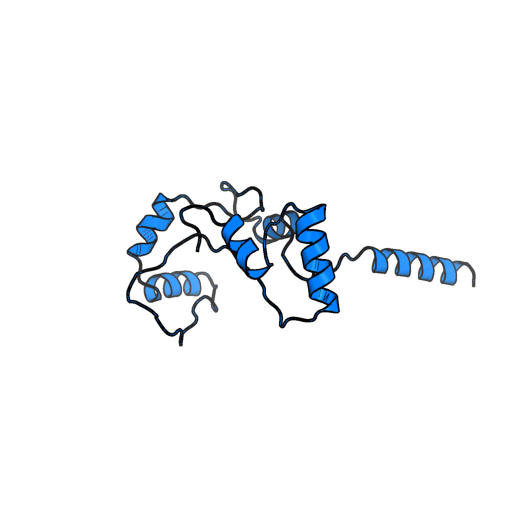ATOM 804 C C . MET A 1 100 ? -1.998 -1.054 -17.286 1.00 89.44 100 MET A C 1
ATOM 806 O O . MET A 1 100 ? -1.168 -1.968 -17.254 1.00 89.44 100 MET A O 1
ATOM 810 N N . PRO A 1 101 ? -2.867 -0.917 -18.305 1.00 91.62 101 PRO A N 1
ATOM 811 C CA . PRO A 1 101 ? -2.780 -1.739 -19.506 1.00 91.62 101 PRO A CA 1
ATOM 812 C C . PRO A 1 101 ? -1.370 -1.700 -20.106 1.00 91.62 101 PRO A C 1
ATOM 814 O O . PRO A 1 101 ? -0.736 -0.640 -20.136 1.00 91.62 101 PRO A O 1
ATOM 817 N N . SER A 1 102 ? -0.887 -2.848 -20.592 1.00 90.19 102 SER A N 1
ATOM 818 C CA . SER A 1 102 ? 0.447 -2.923 -21.194 1.00 90.19 102 SER A CA 1
ATOM 819 C C . SER A 1 102 ? 0.534 -1.987 -22.399 1.00 90.19 102 SER A C 1
ATOM 821 O O . SER A 1 102 ? -0.321 -1.991 -23.289 1.00 90.19 102 SER A O 1
ATOM 823 N N . ARG A 1 103 ? 1.603 -1.189 -22.420 1.00 94.88 103 ARG A N 1
ATOM 824 C CA . ARG A 1 103 ? 2.088 -0.526 -23.626 1.00 94.88 103 ARG A CA 1
ATOM 825 C C . ARG A 1 103 ? 3.571 -0.853 -23.799 1.00 94.88 103 ARG A C 1
ATOM 827 O O . ARG A 1 103 ? 4.342 -0.525 -22.894 1.00 94.88 103 ARG A O 1
ATOM 834 N N . PRO A 1 104 ? 4.001 -1.452 -24.923 1.00 95.12 104 PRO A N 1
ATOM 835 C CA . PRO A 1 104 ? 5.380 -1.921 -25.077 1.00 95.12 104 PRO A CA 1
ATOM 836 C C . PRO A 1 104 ? 6.452 -0.830 -24.917 1.00 95.12 104 PRO A C 1
ATOM 838 O O . PRO A 1 104 ? 7.522 -1.085 -24.363 1.00 95.12 104 PRO A O 1
ATOM 841 N N . ASP A 1 105 ? 6.161 0.396 -25.360 1.00 95.00 105 ASP A N 1
ATOM 842 C CA . ASP A 1 105 ? 7.028 1.573 -25.215 1.00 95.00 105 ASP A CA 1
ATOM 843 C C . ASP A 1 105 ? 7.251 1.961 -23.744 1.00 95.00 105 ASP A C 1
ATOM 845 O O . ASP A 1 105 ? 8.354 2.350 -23.354 1.00 95.00 105 ASP A O 1
ATOM 849 N N . VAL A 1 106 ? 6.215 1.829 -22.914 1.00 92.94 106 VAL A N 1
ATOM 850 C CA . VAL A 1 106 ? 6.254 2.167 -21.485 1.00 92.94 106 VAL A CA 1
ATOM 851 C C . VAL A 1 106 ? 6.830 1.013 -20.677 1.00 92.94 106 VAL A C 1
ATOM 853 O O . VAL A 1 106 ? 7.738 1.212 -19.872 1.00 92.94 106 VAL A O 1
ATOM 856 N N . GLU A 1 107 ? 6.339 -0.200 -20.923 1.00 93.12 107 GLU A N 1
ATOM 857 C CA . GLU A 1 107 ? 6.718 -1.408 -20.196 1.00 93.12 107 GLU A CA 1
ATOM 858 C C . GLU A 1 107 ? 8.223 -1.663 -20.282 1.00 93.12 107 GLU A C 1
ATOM 860 O O . GLU A 1 107 ? 8.856 -1.924 -19.259 1.00 93.12 107 GLU A O 1
ATOM 865 N N . LYS A 1 108 ? 8.822 -1.493 -21.472 1.00 94.56 108 LYS A N 1
ATOM 866 C CA . LYS A 1 108 ? 10.275 -1.606 -21.660 1.00 94.56 108 LYS A CA 1
ATOM 867 C C . LYS A 1 108 ? 11.044 -0.691 -20.706 1.00 94.56 108 LYS A C 1
ATOM 869 O O . LYS A 1 108 ? 12.011 -1.127 -20.089 1.00 94.56 108 LYS A O 1
ATOM 874 N N . ASN A 1 109 ? 10.624 0.567 -20.583 1.00 94.12 109 ASN A N 1
ATOM 875 C CA . ASN A 1 109 ? 11.304 1.556 -19.746 1.00 94.12 109 ASN A CA 1
ATOM 876 C C . ASN A 1 109 ? 11.056 1.324 -18.248 1.00 94.12 109 ASN A C 1
ATOM 878 O O . ASN A 1 109 ? 11.960 1.541 -17.440 1.00 94.12 109 ASN A O 1
ATOM 882 N N . ILE A 1 110 ? 9.858 0.864 -17.869 1.00 92.56 110 ILE A N 1
ATOM 883 C CA . ILE A 1 110 ? 9.547 0.473 -16.487 1.00 92.56 110 ILE A CA 1
ATOM 884 C C . ILE A 1 110 ? 10.427 -0.708 -16.072 1.00 92.56 110 ILE A C 1
ATOM 886 O O . ILE A 1 110 ? 11.094 -0.625 -15.043 1.00 92.56 110 ILE A O 1
ATOM 890 N N . LYS A 1 111 ? 10.485 -1.767 -16.890 1.00 93.56 111 LYS A N 1
ATOM 891 C CA . LYS A 1 111 ? 11.311 -2.955 -16.633 1.00 93.56 111 LYS A CA 1
ATOM 892 C C . LYS A 1 111 ? 12.795 -2.613 -16.557 1.00 93.56 111 LYS A C 1
ATOM 894 O O . LYS A 1 111 ? 13.447 -3.001 -15.594 1.00 93.56 111 LYS A O 1
ATOM 899 N N . ASP A 1 112 ? 13.310 -1.843 -17.517 1.00 94.81 112 ASP A N 1
ATOM 900 C CA . ASP A 1 112 ? 14.712 -1.410 -17.529 1.00 94.81 112 ASP A CA 1
ATOM 901 C C . ASP A 1 112 ? 15.082 -0.649 -16.247 1.00 94.81 112 ASP A C 1
ATOM 903 O O . ASP A 1 112 ? 16.050 -0.997 -15.572 1.00 94.81 112 ASP A O 1
ATOM 907 N N . ARG A 1 113 ? 14.261 0.328 -15.840 1.00 93.88 113 ARG A N 1
ATOM 908 C CA . ARG A 1 113 ? 14.462 1.060 -14.582 1.00 93.88 113 ARG A CA 1
ATOM 909 C C . ARG A 1 113 ? 14.378 0.137 -13.366 1.00 93.88 113 ARG A C 1
ATOM 911 O O . ARG A 1 113 ? 15.232 0.223 -12.485 1.00 93.88 113 ARG A O 1
ATOM 918 N N . GLY A 1 114 ? 13.364 -0.722 -13.313 1.00 93.00 114 GLY A N 1
ATOM 919 C CA . GLY A 1 114 ? 13.143 -1.651 -12.210 1.00 93.00 114 GLY A CA 1
ATOM 920 C C . GLY A 1 114 ? 14.348 -2.561 -11.988 1.00 93.00 114 GLY A C 1
ATOM 921 O O . GLY A 1 114 ? 14.897 -2.600 -10.889 1.00 93.00 114 GLY A O 1
ATOM 922 N N . VAL A 1 115 ? 14.809 -3.229 -13.044 1.00 93.62 115 VAL A N 1
ATOM 923 C CA . VAL A 1 115 ? 15.918 -4.189 -12.978 1.00 93.62 115 VAL A CA 1
ATOM 924 C C . VAL A 1 115 ? 17.257 -3.481 -12.769 1.00 93.62 115 VAL A C 1
ATOM 926 O O . VAL A 1 115 ? 18.004 -3.828 -11.857 1.00 93.62 115 VAL A O 1
ATOM 929 N N . ASN A 1 116 ? 17.555 -2.449 -13.565 1.00 94.69 116 ASN A N 1
ATOM 930 C CA . ASN A 1 116 ? 18.900 -1.867 -13.615 1.00 94.69 116 ASN A CA 1
ATOM 931 C C . ASN A 1 116 ? 19.147 -0.758 -12.583 1.00 94.69 116 ASN A C 1
ATOM 933 O O . ASN A 1 116 ? 20.303 -0.408 -12.341 1.00 94.69 116 ASN A O 1
ATOM 937 N N . LYS A 1 117 ? 18.096 -0.159 -12.003 1.00 92.12 117 LYS A N 1
ATOM 938 C CA . LYS A 1 117 ? 18.221 0.941 -11.024 1.00 92.12 117 LYS A CA 1
ATOM 939 C C . LYS A 1 117 ? 17.611 0.628 -9.663 1.00 92.12 117 LYS A C 1
ATOM 941 O O . LYS A 1 117 ? 18.063 1.200 -8.679 1.00 92.12 117 LYS A O 1
ATOM 946 N N . GLN A 1 118 ? 16.597 -0.233 -9.604 1.00 89.25 118 GLN A N 1
ATOM 947 C CA . GLN A 1 118 ? 15.839 -0.502 -8.375 1.00 89.25 118 GLN A CA 1
ATOM 948 C C . GLN A 1 118 ? 16.017 -1.938 -7.857 1.00 89.25 118 GLN A C 1
ATOM 950 O O . GLN A 1 118 ? 15.428 -2.283 -6.838 1.00 89.25 118 GLN A O 1
ATOM 955 N N . GLY A 1 119 ? 16.799 -2.780 -8.545 1.00 92.19 119 GLY A N 1
ATOM 956 C CA . GLY A 1 119 ? 17.063 -4.162 -8.134 1.00 92.19 119 GLY A CA 1
ATOM 957 C C . GLY A 1 119 ? 15.845 -5.093 -8.194 1.00 92.19 119 GLY A C 1
ATOM 958 O O . GLY A 1 119 ? 15.874 -6.167 -7.593 1.00 92.19 119 GLY A O 1
ATOM 959 N N . ARG A 1 120 ? 14.778 -4.698 -8.902 1.00 93.19 120 ARG A N 1
ATOM 960 C CA . ARG A 1 120 ? 13.575 -5.520 -9.088 1.00 93.19 120 ARG A CA 1
ATOM 961 C C . ARG A 1 120 ? 13.894 -6.748 -9.939 1.00 93.19 120 ARG A C 1
ATOM 963 O O . ARG A 1 120 ? 14.739 -6.691 -10.833 1.00 93.19 120 ARG A O 1
ATOM 970 N N . LYS A 1 121 ? 13.193 -7.852 -9.685 1.00 92.50 121 LYS A N 1
ATOM 971 C CA . LYS A 1 121 ? 13.352 -9.113 -10.419 1.00 92.50 121 LYS A CA 1
ATOM 972 C C . LYS A 1 121 ? 12.031 -9.515 -11.062 1.00 92.50 121 LYS A C 1
ATOM 974 O O . LYS A 1 121 ? 10.965 -9.252 -10.517 1.00 92.50 121 LYS A O 1
ATOM 979 N N . GLY A 1 122 ? 12.116 -10.167 -12.218 1.00 91.12 122 GLY A N 1
ATOM 980 C CA . GLY A 1 122 ? 10.932 -10.604 -12.954 1.00 91.12 122 GLY A CA 1
ATOM 981 C C . GLY A 1 122 ? 10.089 -9.444 -13.490 1.00 91.12 122 GLY A C 1
ATOM 982 O O . GLY A 1 122 ? 10.572 -8.322 -13.669 1.00 91.12 122 GLY A O 1
ATOM 983 N N . ASP A 1 123 ? 8.825 -9.741 -13.768 1.00 91.81 123 ASP A N 1
ATOM 984 C CA . ASP A 1 123 ? 7.888 -8.813 -14.390 1.00 91.81 123 ASP A CA 1
ATOM 985 C C . ASP A 1 123 ? 7.191 -7.896 -13.362 1.00 91.81 123 ASP A C 1
ATOM 987 O O . ASP A 1 123 ? 7.019 -8.279 -12.206 1.00 91.81 123 ASP A O 1
ATOM 991 N N . PRO A 1 124 ? 6.735 -6.688 -13.753 1.00 90.88 124 PRO A N 1
ATOM 992 C CA . PRO A 1 124 ? 6.136 -5.720 -12.828 1.00 90.88 124 PRO A CA 1
ATOM 993 C C . PRO A 1 124 ? 4.945 -6.223 -12.001 1.00 90.88 124 PRO A C 1
ATOM 995 O O . PRO A 1 124 ? 4.670 -5.680 -10.935 1.00 90.88 124 PRO A O 1
ATOM 998 N N . ASN A 1 125 ? 4.243 -7.261 -12.460 1.00 91.75 125 ASN A N 1
ATOM 999 C CA . ASN A 1 125 ? 3.155 -7.901 -11.719 1.00 91.75 125 ASN A CA 1
ATOM 1000 C C . ASN A 1 125 ? 3.621 -8.696 -10.493 1.00 91.75 125 ASN A C 1
ATOM 1002 O O . ASN A 1 125 ? 2.814 -8.898 -9.591 1.00 91.75 125 ASN A O 1
ATOM 1006 N N . SER A 1 126 ? 4.885 -9.126 -10.427 1.00 93.12 126 SER A N 1
ATOM 1007 C CA . SER A 1 126 ? 5.426 -9.810 -9.245 1.00 93.12 126 SER A CA 1
ATOM 1008 C C . SER A 1 126 ? 6.052 -8.856 -8.233 1.00 93.12 126 SER A C 1
ATOM 1010 O O . SER A 1 126 ? 6.213 -9.217 -7.075 1.00 93.12 126 SER A O 1
ATOM 1012 N N . TRP A 1 127 ? 6.388 -7.629 -8.628 1.00 92.62 127 TRP A N 1
ATOM 1013 C CA . TRP A 1 127 ? 7.128 -6.699 -7.775 1.00 92.62 127 TRP A CA 1
ATOM 1014 C C . TRP A 1 127 ? 6.444 -6.334 -6.448 1.00 92.62 127 TRP A C 1
ATOM 1016 O O . TRP A 1 127 ? 7.178 -6.116 -5.485 1.00 92.62 127 TRP A O 1
ATOM 1026 N N . PRO A 1 128 ? 5.100 -6.250 -6.335 1.00 91.94 128 PRO A N 1
ATOM 1027 C CA . PRO A 1 128 ? 4.458 -6.061 -5.034 1.00 91.94 128 PRO A CA 1
ATOM 1028 C C . PRO A 1 128 ? 4.710 -7.226 -4.072 1.00 91.94 128 PRO A C 1
ATOM 1030 O O . PRO A 1 128 ? 4.852 -6.998 -2.877 1.00 91.94 128 PRO A O 1
ATOM 1033 N N . ILE A 1 129 ? 4.836 -8.453 -4.590 1.00 92.44 129 ILE A N 1
ATOM 1034 C CA . ILE A 1 129 ? 5.075 -9.659 -3.785 1.00 92.44 129 ILE A CA 1
ATOM 1035 C C . ILE A 1 129 ? 6.429 -9.572 -3.078 1.00 92.44 129 ILE A C 1
ATOM 1037 O O . ILE A 1 129 ? 6.527 -9.928 -1.911 1.00 92.44 129 ILE A O 1
ATOM 1041 N N . ASP A 1 130 ? 7.447 -9.026 -3.748 1.00 90.69 130 ASP A N 1
ATOM 1042 C CA . ASP A 1 130 ? 8.784 -8.838 -3.170 1.00 90.69 130 ASP A CA 1
ATOM 1043 C C . ASP A 1 130 ? 8.803 -7.840 -1.994 1.00 90.69 130 ASP A C 1
ATOM 1045 O O . ASP A 1 130 ? 9.773 -7.798 -1.240 1.00 90.69 130 ASP A O 1
ATOM 1049 N N . VAL A 1 131 ? 7.765 -7.006 -1.865 1.00 89.62 131 VAL A N 1
ATOM 1050 C CA . VAL A 1 131 ? 7.636 -5.985 -0.811 1.00 89.62 131 VAL A CA 1
ATOM 1051 C C . VAL A 1 131 ? 6.778 -6.483 0.354 1.00 89.62 131 VAL A C 1
ATOM 1053 O O . VAL A 1 131 ? 6.893 -5.956 1.458 1.00 89.62 131 VAL A O 1
ATOM 1056 N N . LEU A 1 132 ? 5.930 -7.492 0.127 1.00 93.12 132 LEU A N 1
ATOM 1057 C CA . LEU A 1 132 ? 5.064 -8.041 1.165 1.00 93.12 132 LEU A CA 1
ATOM 1058 C C . LEU A 1 132 ? 5.887 -8.586 2.334 1.00 93.12 132 LEU A C 1
ATOM 1060 O O . LEU A 1 132 ? 6.831 -9.359 2.167 1.00 93.12 132 LEU A O 1
ATOM 1064 N N . THR A 1 133 ? 5.457 -8.236 3.538 1.00 93.25 133 THR A N 1
ATOM 1065 C CA . THR A 1 133 ? 5.912 -8.847 4.784 1.00 93.25 133 THR A CA 1
ATOM 1066 C C . THR A 1 133 ? 4.782 -9.660 5.407 1.00 93.25 133 THR A C 1
ATOM 1068 O O . THR A 1 133 ? 3.605 -9.473 5.091 1.00 93.25 133 THR A O 1
ATOM 1071 N N . THR A 1 134 ? 5.114 -10.582 6.313 1.00 92.94 134 THR A N 1
ATOM 1072 C CA . THR A 1 134 ? 4.102 -11.316 7.088 1.00 92.94 134 THR A CA 1
ATOM 1073 C C . THR A 1 134 ? 3.126 -10.332 7.727 1.00 92.94 134 THR A C 1
ATOM 1075 O O . THR A 1 134 ? 3.579 -9.411 8.395 1.00 92.94 134 THR A O 1
ATOM 1078 N N . GLY A 1 135 ? 1.818 -10.522 7.526 1.00 93.75 135 GLY A N 1
ATOM 1079 C CA . GLY A 1 135 ? 0.751 -9.655 8.050 1.00 93.75 135 GLY A CA 1
ATOM 1080 C C . GLY A 1 135 ? 0.362 -8.470 7.152 1.00 93.75 135 GLY A C 1
ATOM 1081 O O . GLY A 1 135 ? -0.520 -7.696 7.528 1.00 93.75 135 GLY A O 1
ATOM 1082 N N . ASP A 1 136 ? 0.985 -8.319 5.979 1.00 96.44 136 ASP A N 1
ATOM 1083 C CA . ASP A 1 136 ? 0.479 -7.444 4.916 1.00 96.44 136 ASP A CA 1
ATOM 1084 C C . ASP A 1 136 ? -0.634 -8.127 4.099 1.00 96.44 136 ASP A C 1
ATOM 1086 O O . ASP A 1 136 ? -0.727 -9.359 4.056 1.00 96.44 136 ASP A O 1
ATOM 1090 N N . VAL A 1 137 ? -1.463 -7.303 3.448 1.00 94.06 137 VAL A N 1
ATOM 1091 C CA . VAL A 1 137 ? -2.468 -7.696 2.440 1.00 94.06 137 VAL A CA 1
ATOM 1092 C C . VAL A 1 137 ? -2.356 -6.836 1.195 1.00 94.06 137 VAL A C 1
ATOM 1094 O O . VAL A 1 137 ? -1.999 -5.642 1.344 1.00 94.06 137 VAL A O 1
#

pLDDT: mean 88.82, std 11.76, range [52.25, 97.81]

Secondary structure (DSSP, 8-state):
-HHHHHHHHHHHHHHHT-----SS--HHHHHHHTTT--S-B-TTS-B---HHHHHHHTTS-HHHHHHHHHHTT-TT-----PPPSS------B----------HHHHHHHHHHHHHHH---S-TTTTTGGG--TTB-

Foldseek 3Di:
DVVVVVVVVVVVVVVVPPDDPPFDQALVRLCVVVVVDPDDADPRNADDDDVVVQVVCLVPDPVNVQVVCVVVVNNPSDDDDDDDPDDDRDTAAEDDHDDDPDDPVVQVVVVCCCVVPVVHDDGPVCRSVVVDDPRYD